Protein AF-A0A8J5WI16-F1 (afdb_monomer_lite)

pLDDT: mean 78.28, std 17.2, range [35.22, 95.25]

Structure (mmCIF, N/CA/C/O backbone):
data_AF-A0A8J5WI16-F1
#
_entry.id   AF-A0A8J5WI16-F1
#
loop_
_atom_site.group_PDB
_atom_site.id
_atom_site.type_symbol
_atom_site.label_atom_id
_atom_site.label_alt_id
_atom_site.label_comp_id
_atom_site.label_asym_id
_atom_site.label_entity_id
_atom_site.label_seq_id
_atom_site.pdbx_PDB_ins_code
_atom_site.Cartn_x
_atom_site.Cartn_y
_atom_site.Cartn_z
_atom_site.occupancy
_atom_site.B_iso_or_equiv
_atom_site.auth_seq_id
_atom_site.auth_comp_id
_atom_site.auth_asym_id
_atom_site.auth_atom_id
_atom_site.pdbx_PDB_model_num
ATOM 1 N N . MET A 1 1 ? -2.807 11.941 -15.435 1.00 52.38 1 MET A N 1
ATOM 2 C CA . MET A 1 1 ? -3.440 12.888 -14.493 1.00 52.38 1 MET A CA 1
ATOM 3 C C . MET A 1 1 ? -4.890 12.503 -14.187 1.00 52.38 1 MET A C 1
ATOM 5 O O . MET A 1 1 ? -5.142 12.107 -13.064 1.00 52.38 1 MET A O 1
ATOM 9 N N . PHE A 1 2 ? -5.817 12.468 -15.156 1.00 52.97 2 PHE A N 1
ATOM 10 C CA . PHE A 1 2 ? -7.234 12.113 -14.903 1.00 52.97 2 PHE A CA 1
ATOM 11 C C . PHE A 1 2 ? -7.499 10.705 -14.330 1.00 52.97 2 PHE A C 1
ATOM 13 O O . PHE A 1 2 ? -8.405 10.545 -13.520 1.00 52.97 2 PHE A O 1
ATOM 20 N N . GLN A 1 3 ? -6.714 9.690 -14.710 1.00 54.88 3 GLN A N 1
ATOM 21 C CA . GLN A 1 3 ? -6.904 8.324 -14.192 1.00 54.88 3 GLN A CA 1
ATOM 22 C C . GLN A 1 3 ? -6.530 8.189 -12.708 1.00 54.88 3 GLN A C 1
ATOM 24 O O . GLN A 1 3 ? -7.156 7.426 -11.984 1.00 54.88 3 GLN A O 1
ATOM 29 N N . VAL A 1 4 ? -5.554 8.978 -12.247 1.00 61.16 4 VAL A N 1
ATOM 30 C CA . VAL A 1 4 ? -5.067 8.956 -10.860 1.00 61.16 4 VAL A CA 1
ATOM 31 C C . VAL A 1 4 ? -6.117 9.551 -9.915 1.00 61.16 4 VAL A C 1
ATOM 33 O O . VAL A 1 4 ? -6.478 8.924 -8.929 1.00 61.16 4 VAL A O 1
ATOM 36 N N . TYR A 1 5 ? -6.715 10.693 -10.275 1.00 66.38 5 TYR A N 1
ATOM 37 C CA . TYR A 1 5 ? -7.782 11.309 -9.472 1.00 66.3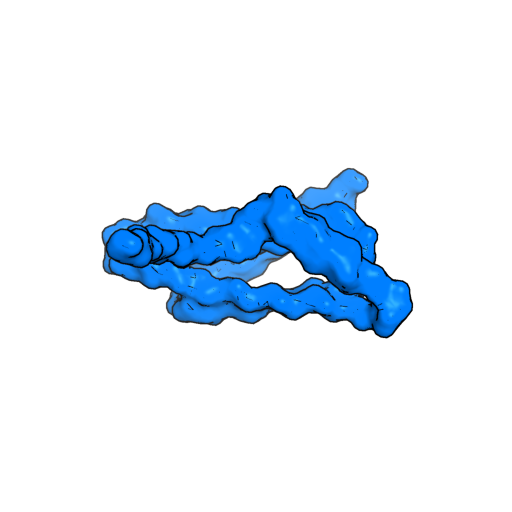8 5 TYR A CA 1
ATOM 38 C C . TYR A 1 5 ? -9.039 10.441 -9.355 1.00 66.38 5 TYR A C 1
ATOM 40 O O . TYR A 1 5 ? -9.687 10.422 -8.312 1.00 66.38 5 TYR A O 1
ATOM 48 N N . LYS A 1 6 ? -9.390 9.706 -10.418 1.00 75.25 6 LYS A N 1
ATOM 49 C CA . LYS A 1 6 ? -10.547 8.807 -10.383 1.00 75.25 6 LYS A CA 1
ATOM 50 C C . LYS A 1 6 ? -10.314 7.620 -9.447 1.00 75.25 6 LYS A C 1
ATOM 52 O O . LYS A 1 6 ? -11.253 7.201 -8.778 1.00 75.25 6 LYS A O 1
ATOM 57 N N . LEU A 1 7 ? -9.087 7.099 -9.396 1.00 78.56 7 LEU A N 1
ATOM 58 C CA . LEU A 1 7 ? -8.721 6.024 -8.477 1.00 78.56 7 LEU A CA 1
ATOM 59 C C . LEU A 1 7 ? -8.860 6.474 -7.017 1.00 78.56 7 LEU A C 1
ATOM 61 O O . LEU A 1 7 ? -9.477 5.757 -6.237 1.00 78.56 7 LEU A O 1
ATOM 65 N N . PHE A 1 8 ? -8.385 7.676 -6.674 1.00 82.94 8 PHE A N 1
ATOM 66 C CA . PHE A 1 8 ? -8.493 8.203 -5.308 1.00 82.94 8 PHE A CA 1
ATOM 67 C C . PHE A 1 8 ? -9.938 8.411 -4.859 1.00 82.94 8 PHE A C 1
ATOM 69 O O . PHE A 1 8 ? -10.308 7.944 -3.791 1.00 82.94 8 PHE A O 1
ATOM 76 N N . ALA A 1 9 ? -10.797 8.982 -5.708 1.00 85.06 9 ALA A N 1
ATOM 77 C CA . ALA A 1 9 ? -12.210 9.152 -5.363 1.00 85.06 9 ALA A CA 1
ATOM 78 C C . ALA A 1 9 ? -12.936 7.812 -5.116 1.00 85.06 9 ALA A C 1
ATOM 80 O O . ALA A 1 9 ? -13.849 7.727 -4.295 1.00 85.06 9 ALA A O 1
ATOM 81 N N . ILE A 1 10 ? -12.555 6.755 -5.845 1.00 88.06 10 ILE A N 1
ATOM 82 C CA . ILE A 1 10 ? -13.115 5.411 -5.645 1.00 88.06 10 ILE A CA 1
ATOM 83 C C . ILE A 1 10 ? -12.567 4.788 -4.357 1.00 88.06 10 ILE A C 1
ATOM 85 O O . ILE A 1 10 ? -13.344 4.206 -3.601 1.00 88.06 10 ILE A O 1
ATOM 89 N N . LEU A 1 11 ? -11.262 4.924 -4.109 1.00 89.62 11 LEU A N 1
ATOM 90 C CA . LEU A 1 11 ? -10.590 4.426 -2.910 1.00 89.62 11 LEU A CA 1
ATOM 91 C C . LEU A 1 11 ? -11.180 5.048 -1.645 1.00 89.62 11 LEU A C 1
ATOM 93 O O . LEU A 1 11 ? -11.602 4.315 -0.753 1.00 89.62 11 LEU A O 1
ATOM 97 N N . GLU A 1 12 ? -11.275 6.377 -1.612 1.00 90.50 12 GLU A N 1
ATOM 98 C CA . GLU A 1 12 ? -11.831 7.122 -0.487 1.00 90.50 12 GLU A CA 1
ATOM 99 C C . GLU A 1 12 ? -13.249 6.627 -0.183 1.00 90.50 12 GLU A C 1
ATOM 101 O O . GLU A 1 12 ? -13.550 6.183 0.924 1.00 90.50 12 GLU A O 1
ATOM 106 N N . LYS A 1 13 ? -14.115 6.603 -1.203 1.00 91.56 13 LYS A N 1
ATOM 107 C CA . LYS A 1 13 ? -15.503 6.157 -1.052 1.00 91.56 13 LYS A CA 1
ATOM 108 C C . LYS A 1 13 ? -15.606 4.718 -0.537 1.00 91.56 13 LYS A C 1
ATOM 110 O O . LYS A 1 13 ? -16.492 4.430 0.267 1.00 91.56 13 LYS A O 1
ATOM 115 N N . ALA A 1 14 ? -14.740 3.823 -1.009 1.00 92.00 14 ALA A N 1
ATOM 116 C CA . ALA A 1 14 ? -14.730 2.429 -0.582 1.00 92.00 14 ALA A CA 1
ATOM 117 C C . ALA A 1 14 ? -14.307 2.291 0.887 1.00 92.00 14 ALA A C 1
ATOM 119 O O . ALA A 1 14 ? -15.019 1.647 1.655 1.00 92.00 14 ALA A O 1
ATOM 120 N N . ILE A 1 15 ? -13.207 2.937 1.289 1.00 91.12 15 ILE A N 1
ATOM 121 C CA . ILE A 1 15 ? -12.724 2.917 2.678 1.00 91.12 15 ILE A CA 1
ATOM 122 C C . ILE A 1 15 ? -13.778 3.512 3.608 1.00 91.12 15 ILE A C 1
ATOM 124 O O . ILE A 1 15 ? -14.141 2.874 4.594 1.00 91.12 15 ILE A O 1
ATOM 128 N N . ARG A 1 16 ? -14.329 4.688 3.269 1.00 90.56 16 ARG A N 1
ATOM 129 C CA . ARG A 1 16 ? -15.366 5.331 4.086 1.00 90.56 16 ARG A CA 1
ATOM 130 C C . ARG A 1 16 ? -16.570 4.416 4.285 1.00 90.56 16 ARG A C 1
ATOM 132 O O . ARG A 1 16 ? -17.002 4.271 5.420 1.00 90.56 16 ARG A O 1
ATOM 139 N N . GLY A 1 17 ? -17.059 3.779 3.218 1.00 91.12 17 GLY A N 1
ATOM 140 C CA . GLY A 1 17 ? -18.184 2.843 3.300 1.00 91.12 17 GLY A CA 1
ATOM 141 C C . GLY A 1 17 ? -17.893 1.642 4.202 1.00 91.12 17 GLY A C 1
ATOM 142 O O . GLY A 1 17 ? -18.711 1.290 5.043 1.00 91.12 17 GLY A O 1
ATOM 143 N N . VAL A 1 18 ? -16.700 1.048 4.094 1.00 89.06 18 VAL A N 1
ATOM 144 C CA . VAL A 1 18 ? -16.301 -0.062 4.975 1.00 89.06 18 VAL A CA 1
ATOM 145 C C . VAL A 1 18 ? -16.233 0.390 6.436 1.00 89.06 18 VAL A C 1
ATOM 147 O O . VAL A 1 18 ? -16.756 -0.302 7.310 1.00 89.06 18 VAL A O 1
ATOM 150 N N . CYS A 1 19 ? -15.633 1.551 6.707 1.00 86.69 19 CYS A N 1
ATOM 151 C CA . CYS A 1 19 ? -15.530 2.087 8.062 1.00 86.69 19 CYS A CA 1
ATOM 152 C C . CYS A 1 19 ? -16.906 2.393 8.671 1.00 86.69 19 CYS A C 1
ATOM 154 O O . CYS A 1 19 ? -17.136 2.034 9.822 1.00 86.69 19 CYS A O 1
ATOM 156 N N . THR A 1 20 ? -17.821 3.015 7.918 1.00 86.00 20 THR A N 1
ATOM 157 C CA . THR A 1 20 ? -19.159 3.375 8.422 1.00 86.00 20 THR A CA 1
ATOM 158 C C . THR A 1 20 ? -20.082 2.177 8.587 1.00 86.00 20 THR A C 1
ATOM 160 O O . THR A 1 20 ? -20.929 2.182 9.474 1.00 86.00 20 THR A O 1
ATOM 163 N N . ASP A 1 21 ? -19.960 1.163 7.732 1.00 88.00 21 ASP A N 1
ATOM 164 C CA . ASP A 1 21 ? -20.905 0.046 7.737 1.00 88.00 21 ASP A CA 1
ATOM 165 C C . ASP A 1 21 ? -20.471 -1.054 8.713 1.00 88.00 21 ASP A C 1
ATOM 167 O O . ASP A 1 21 ? -21.318 -1.707 9.325 1.00 88.00 21 ASP A O 1
ATOM 171 N N . LEU A 1 22 ? -19.157 -1.268 8.870 1.00 87.00 22 LEU A N 1
ATOM 172 C CA . LEU A 1 22 ? -18.612 -2.407 9.616 1.00 87.00 22 LEU A CA 1
ATOM 173 C C . LEU A 1 22 ? -17.897 -2.031 10.916 1.00 87.00 22 LEU A C 1
ATOM 175 O O . LEU A 1 22 ? -17.728 -2.914 11.753 1.00 87.00 22 LEU A O 1
ATOM 179 N N . HIS A 1 23 ? -17.479 -0.771 11.089 1.00 84.44 23 HIS A N 1
ATOM 180 C CA . HIS A 1 23 ? -16.691 -0.301 12.240 1.00 84.44 23 HIS A CA 1
ATOM 181 C C . HIS A 1 23 ? -15.555 -1.272 12.640 1.00 84.44 23 HIS A C 1
ATOM 183 O O . HIS A 1 23 ? -15.502 -1.731 13.787 1.00 84.44 23 HIS A O 1
ATOM 189 N N . PRO A 1 24 ? -14.681 -1.674 11.696 1.00 86.12 24 PRO A N 1
ATOM 190 C CA . PRO A 1 24 ? -13.707 -2.720 11.964 1.00 86.12 24 PRO A CA 1
ATOM 191 C C . PRO A 1 24 ? -12.583 -2.221 12.883 1.00 86.12 24 PRO A C 1
ATOM 193 O O . PRO A 1 24 ? -12.195 -1.058 12.840 1.00 86.12 24 PRO A O 1
ATOM 196 N N . GLN A 1 25 ? -12.008 -3.127 13.678 1.00 86.81 25 GLN A N 1
ATOM 197 C CA . GLN A 1 25 ? -10.792 -2.845 14.457 1.00 86.81 25 GLN A CA 1
ATOM 198 C C . GLN A 1 25 ? -9.511 -2.980 13.620 1.00 86.81 25 GLN A C 1
ATOM 200 O O . GLN A 1 25 ? -8.487 -2.395 13.966 1.00 86.81 25 GLN A O 1
ATOM 205 N N . SER A 1 26 ? -9.570 -3.726 12.512 1.00 88.62 26 SER A N 1
ATOM 206 C CA . SER A 1 26 ? -8.470 -3.875 11.564 1.00 88.62 26 SER A CA 1
ATOM 207 C C . SER A 1 26 ? -8.958 -3.927 10.116 1.00 88.62 26 SER A C 1
ATOM 209 O O . SER A 1 26 ? -10.043 -4.433 9.818 1.00 88.62 26 SER A O 1
ATOM 211 N N . MET A 1 27 ? -8.150 -3.403 9.197 1.00 90.06 27 MET A N 1
ATOM 212 C CA . MET A 1 27 ? -8.433 -3.357 7.767 1.00 90.06 27 MET A CA 1
ATOM 213 C C . MET A 1 27 ? -7.211 -3.799 6.966 1.00 90.06 27 MET A C 1
ATOM 215 O O . MET A 1 27 ? -6.095 -3.339 7.191 1.00 90.06 27 MET A O 1
ATOM 219 N N . VAL A 1 28 ? -7.438 -4.664 5.981 1.00 92.56 28 VAL A N 1
ATOM 220 C CA . VAL A 1 28 ? -6.404 -5.106 5.044 1.00 92.56 28 VAL A CA 1
ATOM 221 C C . VAL A 1 28 ? -6.697 -4.528 3.666 1.00 92.56 28 VAL A C 1
ATOM 223 O O . VAL A 1 28 ? -7.795 -4.706 3.137 1.00 92.56 28 VAL A O 1
ATOM 226 N N . ILE A 1 29 ? -5.708 -3.867 3.071 1.00 91.88 29 ILE A N 1
ATOM 227 C CA . ILE A 1 29 ? -5.797 -3.253 1.746 1.00 91.88 29 ILE A CA 1
ATOM 228 C C . ILE A 1 29 ? -4.728 -3.877 0.847 1.00 91.88 29 ILE A C 1
ATOM 230 O O . ILE A 1 29 ? -3.550 -3.894 1.191 1.00 91.88 29 ILE A O 1
ATOM 234 N N . ALA A 1 30 ? -5.128 -4.385 -0.319 1.00 92.62 30 ALA A N 1
ATOM 235 C CA . ALA A 1 30 ? -4.210 -4.983 -1.285 1.00 92.62 30 ALA A CA 1
ATOM 236 C C . ALA A 1 30 ? -4.165 -4.176 -2.590 1.00 92.62 30 ALA A C 1
ATOM 238 O O . ALA A 1 30 ? -5.203 -3.954 -3.213 1.00 92.62 30 ALA A O 1
ATOM 239 N N . ASP A 1 31 ? -2.962 -3.785 -3.014 1.00 90.94 31 ASP A N 1
ATOM 240 C CA . ASP A 1 31 ? -2.689 -3.214 -4.335 1.00 90.94 31 ASP A CA 1
ATOM 241 C C . ASP A 1 31 ? -2.166 -4.322 -5.261 1.00 90.94 31 ASP A C 1
ATOM 243 O O . ASP A 1 31 ? -1.103 -4.903 -5.020 1.00 90.94 31 ASP A O 1
ATOM 247 N N . LEU A 1 32 ? -2.946 -4.664 -6.290 1.00 91.62 32 LEU A N 1
ATOM 248 C CA . LEU A 1 32 ? -2.663 -5.757 -7.220 1.00 91.62 32 LEU A CA 1
ATOM 249 C C . LEU A 1 32 ? -2.137 -5.190 -8.545 1.00 91.62 32 LEU A C 1
ATOM 251 O O . LEU A 1 32 ? -2.907 -4.704 -9.370 1.00 91.62 32 LEU A O 1
ATOM 255 N N . GLY A 1 33 ? -0.830 -5.317 -8.766 1.00 90.06 33 GLY A N 1
ATOM 256 C CA . GLY A 1 33 ? -0.114 -4.675 -9.871 1.00 90.06 33 GLY A CA 1
ATOM 257 C C . GLY A 1 33 ? 0.440 -3.309 -9.470 1.00 90.06 33 GLY A C 1
ATOM 258 O O . GLY A 1 33 ? 0.266 -2.338 -10.207 1.00 90.06 33 GLY A O 1
ATOM 259 N N . CYS A 1 34 ? 1.069 -3.232 -8.292 1.00 90.62 34 CYS A N 1
ATOM 260 C CA . CYS A 1 34 ? 1.451 -1.966 -7.671 1.00 90.62 34 CYS A CA 1
ATOM 261 C C . CYS A 1 34 ? 2.495 -1.167 -8.470 1.00 90.62 34 CYS A C 1
ATOM 263 O O . CYS A 1 34 ? 2.524 0.064 -8.392 1.00 90.62 34 CYS A O 1
ATOM 265 N N . ALA A 1 35 ? 3.329 -1.847 -9.263 1.00 89.62 35 ALA A N 1
ATOM 266 C CA . ALA A 1 35 ? 4.519 -1.330 -9.923 1.00 89.62 35 ALA A CA 1
ATOM 267 C C . ALA A 1 35 ? 5.485 -0.610 -8.958 1.00 89.62 35 ALA A C 1
ATOM 269 O O . ALA A 1 35 ? 5.201 -0.334 -7.798 1.00 89.62 35 ALA A O 1
ATOM 270 N N . SER A 1 36 ? 6.684 -0.276 -9.430 1.00 85.88 36 SER A N 1
ATOM 271 C CA . SER A 1 36 ? 7.665 0.496 -8.650 1.00 85.88 36 SER A CA 1
ATOM 272 C C . SER A 1 36 ? 7.526 1.984 -8.949 1.00 85.88 36 SER A C 1
ATOM 274 O O . SER A 1 36 ? 8.434 2.595 -9.514 1.00 85.88 36 SER A O 1
ATOM 276 N N . THR A 1 37 ? 6.359 2.565 -8.658 1.00 82.06 37 THR A N 1
ATOM 277 C CA . THR A 1 37 ? 6.047 3.948 -9.056 1.00 82.06 37 THR A CA 1
ATOM 278 C C . THR A 1 37 ? 5.667 4.829 -7.865 1.00 82.06 37 THR A C 1
ATOM 280 O O . THR A 1 37 ? 5.174 4.327 -6.859 1.00 82.06 37 THR A O 1
ATOM 283 N N . PRO A 1 38 ? 5.812 6.165 -7.971 1.00 83.06 38 PRO A N 1
ATOM 284 C CA . PRO A 1 38 ? 5.313 7.085 -6.945 1.00 83.06 38 PRO A CA 1
ATOM 285 C C . PRO A 1 38 ? 3.807 6.950 -6.670 1.00 83.06 38 PRO A C 1
ATOM 287 O O . PRO A 1 38 ? 3.347 7.317 -5.593 1.00 83.06 38 PRO A O 1
ATOM 290 N N . ASN A 1 39 ? 3.034 6.403 -7.616 1.00 85.06 39 ASN A N 1
ATOM 291 C CA . ASN A 1 39 ? 1.596 6.202 -7.444 1.00 85.06 39 ASN A CA 1
ATOM 292 C C . ASN A 1 39 ? 1.278 5.190 -6.337 1.00 85.06 39 ASN A C 1
ATOM 294 O O . ASN A 1 39 ? 0.272 5.359 -5.658 1.00 85.06 39 ASN A O 1
ATOM 298 N N . THR A 1 40 ? 2.139 4.194 -6.117 1.00 87.75 40 THR A N 1
ATOM 299 C CA . THR A 1 40 ? 1.991 3.215 -5.030 1.00 87.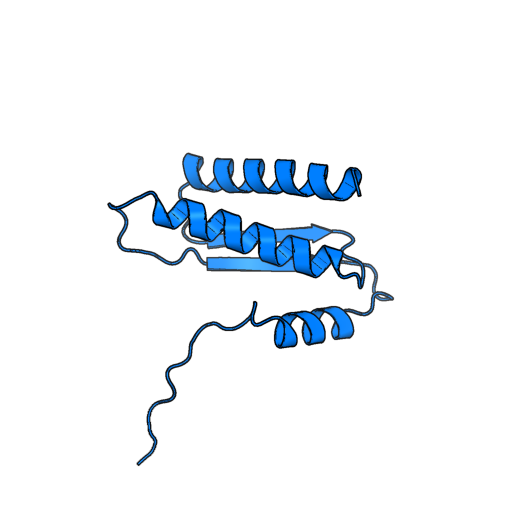75 40 THR A CA 1
ATOM 300 C C . THR A 1 40 ? 2.066 3.898 -3.664 1.00 87.75 40 THR A C 1
ATOM 302 O O . THR A 1 40 ? 1.281 3.608 -2.769 1.00 87.75 40 THR A O 1
ATOM 305 N N . LEU A 1 41 ? 2.976 4.866 -3.510 1.00 88.12 41 LEU A N 1
ATOM 306 C CA . LEU A 1 41 ? 3.114 5.645 -2.275 1.00 88.12 41 LEU A CA 1
ATOM 307 C C . LEU A 1 41 ? 1.919 6.573 -2.067 1.00 88.12 41 LEU A C 1
ATOM 309 O O . LEU A 1 41 ? 1.413 6.679 -0.954 1.00 88.12 41 LEU A O 1
ATOM 313 N N . LEU A 1 42 ? 1.455 7.221 -3.141 1.00 86.88 42 LEU A N 1
ATOM 314 C CA . LEU A 1 42 ? 0.259 8.059 -3.089 1.00 86.88 42 LEU A CA 1
ATOM 315 C C . LEU A 1 42 ? -0.976 7.241 -2.696 1.00 86.88 42 LEU A C 1
ATOM 317 O O . LEU A 1 42 ? -1.756 7.699 -1.874 1.00 86.88 42 LEU A O 1
ATOM 321 N N . PHE A 1 43 ? -1.126 6.027 -3.230 1.00 88.88 43 PHE A N 1
ATOM 322 C CA . PHE A 1 43 ? -2.196 5.105 -2.848 1.00 88.88 43 PHE A CA 1
ATOM 323 C C . PHE A 1 43 ? -2.172 4.781 -1.348 1.00 88.88 43 PHE A C 1
ATOM 325 O O . PHE A 1 43 ? -3.196 4.918 -0.682 1.00 88.88 43 PHE A O 1
ATOM 332 N N . VAL A 1 44 ? -1.007 4.395 -0.811 1.00 89.31 44 VAL A N 1
ATOM 333 C CA . VAL A 1 44 ? -0.854 4.079 0.620 1.00 89.31 44 VAL A CA 1
ATOM 334 C C . VAL A 1 44 ? -1.152 5.306 1.484 1.00 89.31 44 VAL A C 1
ATOM 336 O O . VAL A 1 44 ? -1.924 5.207 2.434 1.00 89.31 44 VAL A O 1
ATOM 339 N N . SER A 1 45 ? -0.597 6.470 1.135 1.00 88.38 45 SER A N 1
ATOM 340 C CA . SER A 1 45 ? -0.829 7.716 1.873 1.00 88.38 45 SER A CA 1
ATOM 341 C C . SER A 1 45 ? -2.307 8.104 1.889 1.00 88.38 45 SER A C 1
ATOM 343 O O . SER A 1 45 ? -2.837 8.407 2.951 1.00 88.38 45 SER A O 1
ATOM 345 N N . GLU A 1 46 ? -2.979 8.068 0.737 1.00 88.88 46 GLU A N 1
ATOM 346 C CA . GLU A 1 46 ? -4.392 8.446 0.615 1.00 88.88 46 GLU A CA 1
ATOM 347 C C . GLU A 1 46 ? -5.303 7.510 1.419 1.00 88.88 46 GLU A C 1
ATOM 349 O O . GLU A 1 46 ? -6.238 7.952 2.091 1.00 88.88 46 GLU A O 1
ATOM 354 N N . ALA A 1 47 ? -5.006 6.207 1.391 1.00 89.56 47 ALA A N 1
ATOM 355 C CA . ALA A 1 47 ? -5.734 5.220 2.175 1.00 89.56 47 ALA A CA 1
ATOM 356 C C . ALA A 1 47 ? -5.595 5.480 3.683 1.00 89.56 47 ALA A C 1
ATOM 358 O O . ALA A 1 47 ? -6.605 5.509 4.387 1.00 89.56 47 ALA A O 1
ATOM 359 N N . ILE A 1 48 ? -4.370 5.720 4.170 1.00 87.75 48 ILE A N 1
ATOM 360 C CA . ILE A 1 48 ? -4.114 6.049 5.582 1.00 87.75 48 ILE A CA 1
ATOM 361 C C . ILE A 1 48 ? -4.849 7.336 5.973 1.00 87.75 48 ILE A C 1
ATOM 363 O O . ILE A 1 48 ? -5.552 7.351 6.982 1.00 87.75 48 ILE A O 1
ATOM 367 N N . THR A 1 49 ? -4.745 8.396 5.165 1.00 87.44 49 THR A N 1
ATOM 368 C CA . THR A 1 49 ? -5.438 9.668 5.421 1.00 87.44 49 THR A CA 1
ATOM 369 C C . THR A 1 49 ? -6.947 9.467 5.535 1.00 87.44 49 THR A C 1
ATOM 371 O O . THR A 1 49 ? -7.544 9.903 6.519 1.00 87.44 49 THR A O 1
ATOM 374 N N . THR A 1 50 ? -7.554 8.737 4.594 1.00 87.88 50 THR A N 1
ATOM 375 C CA . THR A 1 50 ? -9.001 8.468 4.611 1.00 87.88 50 THR A CA 1
ATOM 376 C C . THR A 1 50 ? -9.425 7.720 5.877 1.00 87.88 50 THR A C 1
ATOM 378 O O . THR A 1 50 ? -10.447 8.046 6.485 1.00 87.88 50 THR A O 1
ATOM 381 N N . VAL A 1 51 ? -8.641 6.722 6.297 1.00 86.00 51 VAL A N 1
ATOM 382 C CA . VAL A 1 51 ? -8.891 5.978 7.537 1.00 86.00 51 VAL A CA 1
ATOM 383 C C . VAL A 1 51 ? -8.838 6.905 8.757 1.00 86.00 51 VAL A C 1
ATOM 385 O O . VAL A 1 51 ? -9.777 6.919 9.554 1.00 86.00 51 VAL A O 1
ATOM 388 N N . CYS A 1 52 ? -7.779 7.707 8.890 1.00 81.62 52 CYS A N 1
ATOM 389 C CA . CYS A 1 52 ? -7.578 8.605 10.032 1.00 81.62 52 CYS A CA 1
ATOM 390 C C . CYS A 1 52 ? -8.668 9.685 10.142 1.00 81.62 52 CYS A C 1
ATOM 392 O O . CYS A 1 52 ? -9.111 10.029 11.245 1.00 81.62 52 CYS A O 1
ATOM 394 N N . GLU A 1 53 ? -9.128 10.212 9.006 1.00 81.25 53 GLU A N 1
ATOM 395 C CA . GLU A 1 53 ? -10.232 11.174 8.960 1.00 81.25 53 GLU A CA 1
ATOM 396 C C . GLU A 1 53 ? -11.558 10.561 9.420 1.00 81.25 53 GLU A C 1
ATOM 398 O O . GLU A 1 53 ? -12.354 11.234 10.077 1.00 81.25 53 GLU A O 1
ATOM 403 N N . ASN A 1 54 ? -11.812 9.290 9.103 1.00 70.62 54 ASN A N 1
ATOM 404 C CA . ASN A 1 54 ? -13.025 8.607 9.545 1.00 70.62 54 ASN A CA 1
ATOM 405 C C . ASN A 1 54 ? -13.055 8.407 11.066 1.00 70.62 54 ASN A C 1
ATOM 407 O O . ASN A 1 54 ? -14.091 8.655 11.678 1.00 70.62 54 ASN A O 1
ATOM 411 N N . THR A 1 55 ? -11.930 8.031 11.676 1.00 64.94 55 THR A N 1
ATOM 412 C CA . THR A 1 55 ? -11.831 7.811 13.130 1.00 64.94 55 THR A CA 1
ATOM 413 C C . THR A 1 55 ? -11.985 9.109 13.932 1.00 64.94 55 THR A C 1
ATOM 415 O O . THR A 1 55 ? -12.556 9.105 15.017 1.00 64.94 55 THR A O 1
ATOM 418 N N . SER A 1 56 ? -11.526 10.244 13.394 1.00 58.78 56 SER A N 1
ATOM 419 C CA . SER A 1 56 ? -11.537 11.536 14.105 1.00 58.78 56 SER A CA 1
ATOM 420 C C . SER A 1 56 ? -12.930 12.170 14.247 1.00 58.78 56 SER A C 1
ATOM 422 O O . SER A 1 56 ? -13.111 13.081 15.052 1.00 58.78 56 SER A O 1
ATOM 424 N N . ASN A 1 57 ? -13.913 11.717 13.462 1.00 56.22 57 ASN A N 1
ATOM 425 C CA . ASN A 1 57 ? -15.272 12.268 13.465 1.00 56.22 57 ASN A CA 1
ATOM 426 C C . ASN A 1 57 ? -16.214 11.597 14.481 1.00 56.22 57 ASN A C 1
ATOM 428 O O . ASN A 1 57 ? -17.326 12.089 14.677 1.00 56.22 57 ASN A O 1
ATOM 432 N N . ASP A 1 58 ? -15.791 10.511 15.137 1.00 55.09 58 ASP A N 1
ATOM 433 C CA . ASP A 1 58 ? -16.598 9.803 16.131 1.00 55.09 58 ASP A CA 1
ATOM 434 C C . ASP A 1 58 ? -16.043 10.029 17.545 1.00 55.09 58 ASP A C 1
ATOM 436 O O . ASP A 1 58 ? -15.209 9.288 18.057 1.00 55.09 58 ASP A O 1
ATOM 440 N N . SER A 1 59 ? -16.513 11.096 18.196 1.00 48.72 59 SER A N 1
ATOM 441 C CA . SER A 1 59 ? -16.086 11.513 19.540 1.00 48.72 59 SER A CA 1
ATOM 442 C C . SER A 1 59 ? -16.491 10.549 20.669 1.00 48.72 59 SER A C 1
ATOM 444 O O . SER A 1 59 ? -16.342 10.898 21.841 1.00 48.72 59 SER A O 1
ATOM 446 N N . THR A 1 60 ? -17.083 9.393 20.348 1.00 47.88 60 THR A N 1
ATOM 447 C CA . THR A 1 60 ? -17.588 8.414 21.327 1.00 47.88 60 THR A CA 1
ATOM 448 C C . THR A 1 60 ? -16.773 7.128 21.394 1.00 47.88 60 THR A C 1
ATOM 450 O O . THR A 1 60 ? -16.879 6.390 22.374 1.00 47.88 60 THR A O 1
ATOM 453 N N . VAL A 1 61 ? -15.923 6.883 20.399 1.00 50.25 61 VAL A N 1
ATOM 454 C CA . VAL A 1 61 ? -14.997 5.757 20.390 1.00 50.25 61 VAL A CA 1
ATOM 455 C C . VAL A 1 61 ? -13.712 6.269 21.027 1.00 50.25 61 VAL A C 1
ATOM 457 O O . VAL A 1 61 ? -13.045 7.132 20.458 1.00 50.25 61 VAL A O 1
ATOM 460 N N . GLU A 1 62 ? -13.374 5.794 22.233 1.00 45.97 62 GLU A N 1
ATOM 461 C CA . GLU A 1 62 ? -11.993 5.881 22.726 1.00 45.97 62 GLU A CA 1
ATOM 462 C C . GLU A 1 62 ? -11.096 5.526 21.552 1.00 45.97 62 GLU A C 1
ATOM 464 O O . GLU A 1 62 ? -11.277 4.436 21.026 1.00 45.97 62 GLU A O 1
ATOM 469 N N . ALA A 1 63 ? -10.258 6.462 21.095 1.00 51.00 63 ALA A N 1
ATOM 470 C CA . ALA A 1 63 ? -9.554 6.419 19.819 1.00 51.00 63 ALA A CA 1
ATOM 471 C C . ALA A 1 63 ? -8.795 5.096 19.619 1.00 51.00 63 ALA A C 1
ATOM 473 O O . ALA A 1 63 ? -7.586 5.007 19.831 1.00 51.00 63 ALA A O 1
ATOM 474 N N . SER A 1 64 ? -9.507 4.043 19.228 1.00 55.28 64 SER A N 1
ATOM 475 C CA . SER A 1 64 ? -8.926 2.763 18.904 1.00 55.28 64 SER A CA 1
ATOM 476 C C . SER A 1 64 ? -8.345 2.996 17.531 1.00 55.28 64 SER A C 1
ATOM 478 O O . SER A 1 64 ? -9.081 3.086 16.547 1.00 55.28 64 SER A O 1
ATOM 480 N N . SER A 1 65 ? -7.037 3.219 17.491 1.00 70.38 65 SER A N 1
ATOM 481 C CA . SER A 1 65 ? -6.307 3.339 16.241 1.00 70.38 65 SER A CA 1
ATOM 482 C C . SER A 1 65 ? -6.580 2.066 15.440 1.00 70.38 65 SER A C 1
ATOM 484 O O . SER A 1 65 ? -6.117 0.991 15.819 1.00 70.38 65 SER A O 1
ATOM 486 N N . MET A 1 66 ? -7.435 2.161 14.418 1.00 81.50 66 MET A N 1
ATOM 487 C CA . MET A 1 66 ? -7.768 1.029 13.561 1.00 81.50 66 MET A CA 1
ATOM 488 C C . MET A 1 66 ? -6.476 0.553 12.905 1.00 81.50 66 MET A C 1
ATOM 490 O O . MET A 1 66 ? -5.776 1.341 12.267 1.00 81.50 66 MET A O 1
ATOM 494 N N . GLU A 1 67 ? -6.148 -0.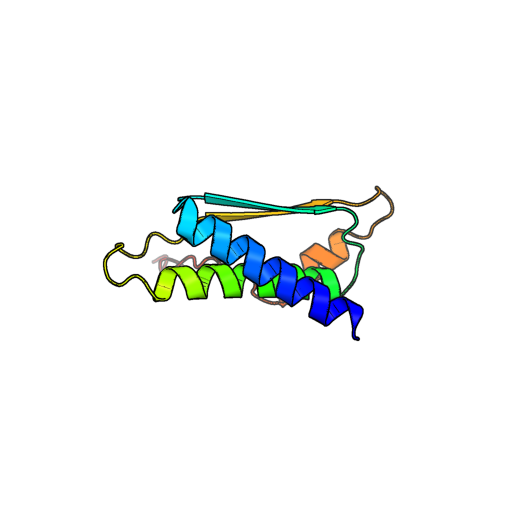725 13.062 1.00 87.06 67 GLU A N 1
ATOM 495 C CA . GLU A 1 67 ? -4.947 -1.282 12.449 1.00 87.06 67 GLU A CA 1
ATOM 496 C C . GLU A 1 67 ? -5.156 -1.383 10.935 1.00 87.06 67 GLU A C 1
ATOM 498 O O . GLU A 1 67 ? -6.130 -1.979 10.478 1.00 87.06 67 GLU A O 1
ATOM 503 N N . VAL A 1 68 ? -4.245 -0.823 10.138 1.00 88.31 68 VAL A N 1
ATOM 504 C CA . VAL A 1 68 ? -4.304 -0.928 8.674 1.00 88.31 68 VAL A CA 1
ATOM 505 C C . VAL A 1 68 ? -3.071 -1.648 8.159 1.00 88.31 68 VAL A C 1
ATOM 507 O O . VAL A 1 68 ? -1.944 -1.213 8.388 1.00 88.31 68 VAL A O 1
ATOM 510 N N . GLN A 1 69 ? -3.286 -2.731 7.417 1.00 92.38 69 GLN A N 1
ATOM 511 C CA . GLN A 1 69 ? -2.223 -3.512 6.795 1.00 92.38 69 GLN A CA 1
ATOM 512 C C . GLN A 1 69 ? -2.304 -3.424 5.270 1.00 92.38 69 GLN A C 1
ATOM 514 O O . GLN A 1 69 ? -3.361 -3.637 4.676 1.00 92.38 69 GLN A O 1
ATOM 519 N N . PHE A 1 70 ? -1.162 -3.168 4.630 1.00 92.06 70 PHE A N 1
ATOM 520 C CA . PHE A 1 70 ? -1.051 -3.076 3.176 1.00 92.06 70 PHE A CA 1
ATOM 521 C C . PHE A 1 70 ? -0.324 -4.286 2.583 1.00 92.06 70 PHE A C 1
ATOM 523 O O . PHE A 1 70 ? 0.779 -4.626 3.009 1.00 92.06 70 PHE A O 1
ATOM 530 N N . PHE A 1 71 ? -0.902 -4.882 1.540 1.00 93.69 71 PHE A N 1
ATOM 531 C CA . PHE A 1 71 ? -0.239 -5.863 0.681 1.00 93.69 71 PHE A CA 1
ATOM 532 C C . PHE A 1 71 ? 0.010 -5.256 -0.697 1.00 93.69 71 PHE A C 1
ATOM 534 O O . PHE A 1 71 ? -0.923 -5.010 -1.455 1.00 93.69 71 PHE A O 1
ATOM 541 N N . LEU A 1 72 ? 1.277 -5.027 -1.035 1.00 93.00 72 LEU A N 1
ATOM 542 C CA . LEU A 1 72 ? 1.684 -4.519 -2.344 1.00 93.00 72 LEU A CA 1
ATOM 543 C C . LEU A 1 72 ? 2.147 -5.701 -3.197 1.00 93.00 72 LEU A C 1
ATOM 545 O O . LEU A 1 72 ? 3.221 -6.254 -2.961 1.00 93.00 72 LEU A O 1
ATOM 549 N N . ASN A 1 73 ? 1.324 -6.114 -4.157 1.00 93.62 73 ASN A N 1
ATOM 550 C CA . ASN A 1 73 ? 1.562 -7.294 -4.981 1.00 93.62 73 ASN A CA 1
ATOM 551 C C . ASN A 1 73 ? 1.874 -6.907 -6.430 1.00 93.62 73 ASN A C 1
ATOM 553 O O . ASN A 1 73 ? 1.182 -6.089 -7.030 1.00 93.62 73 ASN A O 1
ATOM 557 N N . ASP A 1 74 ? 2.870 -7.560 -7.018 1.00 95.25 74 ASP A N 1
ATOM 558 C CA . ASP A 1 74 ? 3.209 -7.460 -8.438 1.00 95.25 74 ASP A CA 1
ATOM 559 C C . ASP A 1 74 ? 4.027 -8.692 -8.866 1.00 95.25 74 ASP 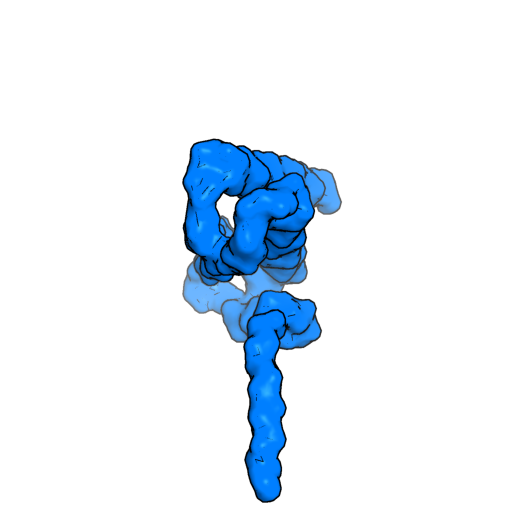A C 1
ATOM 561 O O . ASP A 1 74 ? 4.352 -9.560 -8.051 1.00 95.25 74 ASP A O 1
ATOM 565 N N . LEU A 1 75 ? 4.373 -8.776 -10.147 1.00 95.00 75 LEU A N 1
ATOM 566 C CA . LEU A 1 75 ? 5.251 -9.798 -10.693 1.00 95.00 75 LEU A CA 1
ATOM 567 C C . LEU A 1 75 ? 6.640 -9.766 -10.020 1.00 95.00 75 LEU A C 1
ATOM 569 O O . LEU A 1 75 ? 7.114 -8.695 -9.632 1.00 95.00 75 LEU A O 1
ATOM 573 N N . PRO A 1 76 ? 7.361 -10.905 -9.972 1.00 92.31 76 PRO A N 1
ATOM 574 C CA . PRO A 1 76 ? 8.677 -10.998 -9.325 1.00 92.31 76 PRO A CA 1
ATOM 575 C C . PRO A 1 76 ? 9.740 -10.024 -9.855 1.00 92.31 76 PRO A C 1
ATOM 577 O O . PRO A 1 76 ? 10.716 -9.742 -9.170 1.00 92.31 76 PRO A O 1
ATOM 580 N N . ASN A 1 77 ? 9.564 -9.512 -11.076 1.00 93.75 77 ASN A N 1
ATOM 581 C CA . ASN A 1 77 ? 10.482 -8.565 -11.708 1.00 93.75 77 ASN A CA 1
ATOM 582 C C . ASN A 1 77 ? 10.298 -7.118 -11.211 1.00 93.75 77 ASN A C 1
ATOM 584 O O . ASN A 1 77 ? 11.066 -6.241 -11.608 1.00 93.75 77 ASN A O 1
ATOM 588 N N . ASN A 1 78 ? 9.279 -6.847 -10.393 1.00 93.81 78 ASN A N 1
ATOM 589 C CA . ASN A 1 78 ? 9.053 -5.536 -9.800 1.00 93.81 78 ASN A CA 1
ATOM 590 C C . ASN A 1 78 ? 10.132 -5.207 -8.754 1.00 93.81 78 ASN A C 1
ATOM 592 O O . ASN A 1 78 ? 10.586 -6.066 -7.998 1.00 93.81 78 ASN A O 1
ATOM 596 N N . ASN A 1 79 ? 10.532 -3.940 -8.674 1.00 93.94 79 ASN A N 1
ATOM 597 C CA . ASN A 1 79 ? 11.525 -3.480 -7.710 1.00 93.94 79 ASN A CA 1
ATOM 598 C C . ASN A 1 79 ? 10.871 -3.100 -6.368 1.00 93.94 79 ASN A C 1
ATOM 600 O O . ASN A 1 79 ? 10.786 -1.928 -6.000 1.00 93.94 79 ASN A O 1
ATOM 604 N N . PHE A 1 80 ? 10.448 -4.102 -5.598 1.00 93.31 80 PHE A N 1
ATOM 605 C CA . PHE A 1 80 ? 9.861 -3.882 -4.269 1.00 93.31 80 PHE A CA 1
ATOM 606 C C . PHE A 1 80 ? 10.803 -3.151 -3.301 1.00 93.31 80 PHE A C 1
ATOM 608 O O . PHE A 1 80 ? 10.345 -2.355 -2.487 1.00 93.31 80 PHE A O 1
ATOM 615 N N . ASN A 1 81 ? 12.121 -3.339 -3.427 1.00 92.88 81 ASN A N 1
ATOM 616 C CA . ASN A 1 81 ? 13.099 -2.634 -2.594 1.00 92.88 81 ASN A CA 1
ATOM 617 C C . ASN A 1 81 ? 13.011 -1.114 -2.761 1.00 92.88 81 ASN A C 1
ATOM 619 O O . ASN A 1 81 ? 13.139 -0.389 -1.778 1.00 92.88 81 ASN A O 1
ATOM 623 N N . TYR A 1 82 ? 12.761 -0.630 -3.981 1.00 92.56 82 TYR A N 1
ATOM 624 C CA . TYR A 1 82 ? 12.523 0.794 -4.212 1.00 92.56 82 TYR A CA 1
ATOM 625 C C . TYR A 1 82 ? 11.286 1.279 -3.449 1.00 92.56 82 TYR A C 1
ATOM 627 O O . TYR A 1 82 ? 11.352 2.303 -2.776 1.00 92.56 82 TYR A O 1
ATOM 635 N N . ILE A 1 83 ? 10.190 0.517 -3.497 1.00 91.56 83 ILE A N 1
ATOM 636 C CA . ILE A 1 83 ? 8.947 0.848 -2.790 1.00 91.56 83 ILE A CA 1
ATOM 637 C C . ILE A 1 83 ? 9.194 0.925 -1.279 1.00 91.56 83 ILE A C 1
ATOM 639 O O . ILE A 1 83 ? 8.843 1.928 -0.661 1.00 91.56 83 ILE A O 1
ATOM 643 N N . PHE A 1 84 ? 9.848 -0.081 -0.690 1.00 89.62 84 PHE A N 1
ATOM 644 C CA . PHE A 1 84 ? 10.139 -0.106 0.747 1.00 89.62 84 PHE A CA 1
ATOM 645 C C . PHE A 1 84 ? 11.053 1.047 1.183 1.00 89.62 84 PHE A C 1
ATOM 647 O O . PHE A 1 84 ? 10.741 1.735 2.151 1.00 89.62 84 PHE A O 1
ATOM 654 N N . GLN A 1 85 ? 12.123 1.328 0.431 1.00 90.88 85 GLN A N 1
ATOM 655 C CA . GLN A 1 85 ? 13.005 2.471 0.706 1.00 90.88 85 GLN A CA 1
ATOM 656 C C . GLN A 1 85 ? 12.275 3.810 0.585 1.00 90.88 85 GLN A C 1
ATOM 658 O O . GLN A 1 85 ? 12.585 4.762 1.300 1.00 90.88 85 GLN A O 1
ATOM 663 N N . SER A 1 86 ? 11.339 3.921 -0.355 1.00 89.69 86 SER A N 1
ATOM 664 C CA . SER A 1 86 ? 10.526 5.120 -0.493 1.00 89.69 86 SER A CA 1
ATOM 665 C C . SER A 1 86 ? 9.549 5.283 0.668 1.00 89.69 86 SER A C 1
ATOM 667 O O . SER A 1 86 ? 9.445 6.388 1.187 1.00 89.69 86 SER A O 1
ATOM 669 N N . LEU A 1 87 ? 8.892 4.208 1.117 1.00 87.06 87 LEU A N 1
ATOM 670 C CA . LEU A 1 87 ? 7.999 4.234 2.282 1.00 87.06 87 LEU A CA 1
ATOM 671 C C . LEU A 1 87 ? 8.737 4.656 3.559 1.00 87.06 87 LEU A C 1
ATOM 673 O O . LEU A 1 87 ? 8.236 5.503 4.298 1.00 87.06 87 LEU A O 1
ATOM 677 N N . GLU A 1 88 ? 9.940 4.120 3.777 1.00 85.75 88 GLU A N 1
ATOM 678 C CA . GLU A 1 88 ? 10.810 4.490 4.898 1.00 85.75 88 GLU A CA 1
ATOM 679 C C . GLU A 1 88 ? 11.149 5.98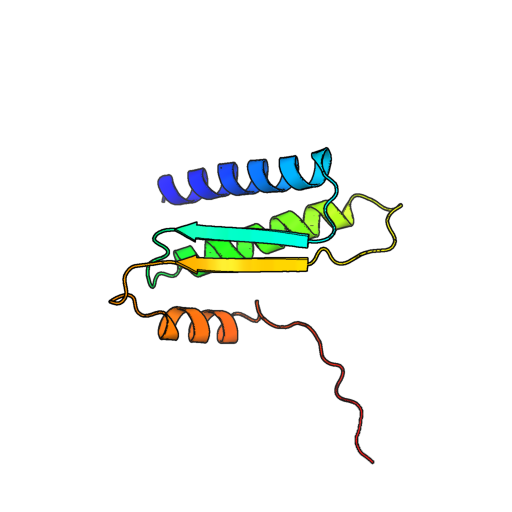9 4.873 1.00 85.75 88 GLU A C 1
ATOM 681 O O . GLU A 1 88 ? 11.006 6.682 5.876 1.00 85.75 88 GLU A O 1
ATOM 686 N N . LY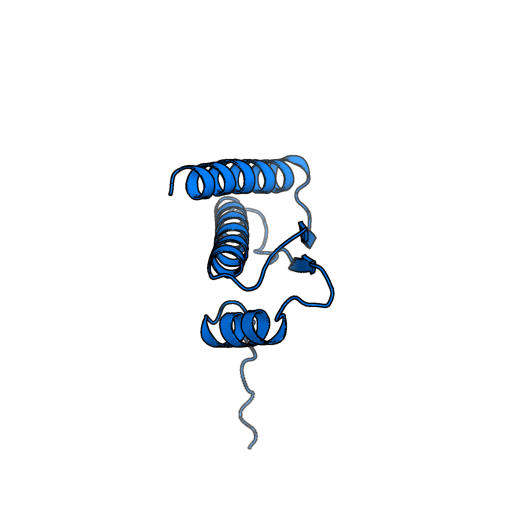S A 1 89 ? 11.504 6.531 3.700 1.00 85.62 89 LYS A N 1
ATOM 687 C CA . LYS A 1 89 ? 11.803 7.966 3.530 1.00 85.62 89 LYS A CA 1
ATOM 688 C C . LYS A 1 89 ? 10.579 8.871 3.662 1.00 85.62 89 LYS A C 1
ATOM 690 O O . LYS A 1 89 ? 10.733 10.051 3.965 1.00 85.62 89 LYS A O 1
ATOM 695 N N . SER A 1 90 ? 9.384 8.359 3.378 1.00 74.81 90 SER A N 1
ATOM 696 C CA . SER A 1 90 ? 8.138 9.129 3.408 1.00 74.81 90 SER A CA 1
ATOM 697 C C . SER A 1 90 ? 7.530 9.261 4.810 1.00 74.81 90 SER A C 1
ATOM 699 O O . SER A 1 90 ? 6.478 9.881 4.928 1.00 74.81 90 SER A O 1
ATOM 701 N N . ASN A 1 91 ? 8.157 8.705 5.860 1.00 68.31 91 ASN A N 1
ATOM 702 C CA . ASN A 1 91 ? 7.643 8.659 7.241 1.00 68.31 91 ASN A CA 1
ATOM 703 C C . ASN A 1 91 ? 6.240 8.025 7.381 1.00 68.31 91 ASN A C 1
ATOM 705 O O . ASN A 1 91 ? 5.619 8.128 8.433 1.00 68.31 91 ASN A O 1
ATOM 709 N N . LEU A 1 92 ? 5.746 7.327 6.351 1.00 68.50 92 LEU A N 1
ATOM 710 C CA . LEU A 1 92 ? 4.453 6.625 6.369 1.00 68.50 92 LEU A CA 1
ATOM 711 C C . LEU A 1 92 ? 4.491 5.343 7.222 1.00 68.50 92 LEU A C 1
ATOM 713 O O . LEU A 1 92 ? 3.454 4.745 7.478 1.00 68.50 92 LEU A O 1
ATOM 717 N N . LEU A 1 93 ? 5.689 4.919 7.642 1.00 61.09 93 LEU A N 1
ATOM 718 C CA . LEU A 1 93 ? 5.938 3.759 8.504 1.00 61.09 93 LEU A CA 1
ATOM 719 C C . LEU A 1 93 ? 6.244 4.145 9.961 1.00 61.09 93 LEU A C 1
ATOM 721 O O . LEU A 1 93 ? 6.578 3.271 10.758 1.00 61.09 93 LEU A O 1
ATOM 725 N N . ALA A 1 94 ? 6.174 5.431 10.318 1.00 52.06 94 ALA A N 1
ATOM 726 C CA . ALA A 1 94 ? 6.432 5.874 11.682 1.00 52.06 94 ALA A CA 1
ATOM 727 C C . ALA A 1 94 ? 5.230 5.544 12.582 1.00 52.06 94 ALA A C 1
ATOM 729 O O . ALA A 1 94 ? 4.352 6.370 12.810 1.00 52.06 94 ALA A O 1
ATOM 730 N N . THR A 1 95 ? 5.187 4.313 13.084 1.00 45.38 95 THR A N 1
ATOM 731 C CA . THR A 1 95 ? 4.519 4.006 14.350 1.00 45.38 95 THR A CA 1
ATOM 732 C C . THR A 1 95 ? 5.505 4.337 15.465 1.00 45.38 95 THR A C 1
ATOM 734 O O . THR A 1 95 ? 6.566 3.717 15.550 1.00 45.38 95 THR A O 1
ATOM 737 N N . ASP A 1 96 ? 5.181 5.339 16.275 1.00 44.50 96 ASP A N 1
ATOM 738 C CA . ASP A 1 96 ? 5.991 5.807 17.397 1.00 44.50 96 ASP A CA 1
ATOM 739 C C . ASP A 1 96 ? 6.450 4.661 18.319 1.00 44.50 96 ASP A C 1
ATOM 741 O O . ASP A 1 96 ? 5.634 3.930 18.882 1.00 44.50 96 ASP A O 1
ATOM 745 N N . LEU A 1 97 ? 7.761 4.557 18.552 1.00 41.75 97 LEU A N 1
ATOM 746 C CA . LEU A 1 97 ? 8.281 4.072 19.828 1.00 41.75 97 LEU A CA 1
ATOM 747 C C . LEU A 1 97 ? 8.802 5.297 20.590 1.00 41.75 97 LEU A C 1
ATOM 749 O O . LEU A 1 97 ? 9.765 5.913 20.125 1.00 41.75 97 LEU A O 1
ATOM 753 N N . PRO A 1 98 ? 8.237 5.666 21.754 1.00 42.22 98 PRO A N 1
ATOM 754 C CA . PRO A 1 98 ? 8.979 6.480 22.698 1.00 42.22 98 PRO A CA 1
ATOM 755 C C . PRO A 1 98 ? 10.165 5.632 23.161 1.00 42.22 98 PRO A C 1
ATOM 757 O O . PRO A 1 98 ? 9.997 4.641 23.873 1.00 42.22 98 PRO A O 1
ATOM 760 N N . GLY A 1 99 ? 11.364 5.985 22.699 1.00 39.44 99 GLY A N 1
ATOM 761 C CA . GLY A 1 99 ? 12.592 5.473 23.284 1.00 39.44 99 GLY A CA 1
ATOM 762 C C . GLY A 1 99 ? 12.576 5.829 24.763 1.00 39.44 99 GLY A C 1
ATOM 763 O O . GLY A 1 99 ? 12.599 7.008 25.113 1.00 39.44 99 GLY A O 1
ATOM 764 N N . GLY A 1 100 ? 12.466 4.813 25.616 1.00 35.22 100 GLY A N 1
ATOM 765 C CA . GLY A 1 100 ? 12.830 4.960 27.012 1.00 35.22 100 GLY A CA 1
ATOM 766 C C . GLY A 1 100 ? 14.277 5.432 27.069 1.00 35.22 100 GLY A C 1
ATOM 767 O O . GLY A 1 100 ? 15.133 4.894 26.368 1.00 35.22 100 GLY A O 1
ATOM 768 N N . GLU A 1 101 ? 14.516 6.473 27.856 1.00 46.44 101 GLU A N 1
ATOM 769 C CA . GLU A 1 101 ? 15.847 6.819 28.331 1.00 46.44 101 GLU A CA 1
ATOM 770 C C . GLU A 1 101 ? 16.419 5.568 29.021 1.00 46.44 101 GLU A C 1
ATOM 772 O O . GLU A 1 101 ? 15.848 5.076 29.994 1.00 46.44 101 GLU A O 1
ATOM 777 N N . GLU A 1 102 ? 17.485 4.998 28.458 1.00 47.31 102 GLU A N 1
ATOM 778 C CA . GLU A 1 102 ? 18.374 4.107 29.203 1.00 47.31 102 GLU A CA 1
ATOM 779 C C . GLU A 1 102 ? 19.304 4.991 30.046 1.00 47.31 102 GLU A C 1
ATOM 781 O O . GLU A 1 102 ? 19.813 5.997 29.546 1.00 47.31 102 GLU A O 1
ATOM 786 N N . ASP A 1 103 ? 19.442 4.613 31.320 1.00 43.66 103 ASP A N 1
ATOM 787 C CA . ASP A 1 103 ? 20.151 5.307 32.410 1.00 43.66 103 ASP A CA 1
ATOM 788 C C . ASP A 1 103 ? 21.548 5.874 32.070 1.00 43.66 103 ASP A C 1
ATOM 790 O O . ASP A 1 103 ? 22.347 5.190 31.384 1.00 43.66 103 ASP A O 1
#

Foldseek 3Di:
DVVLVVVLVVLLVVLLCCCVPPVALEEEEEDAALALDVSNVVSLVSNLVSLVVNQVVDPPDPSSPRHYHYHYDDPPPGDVVSVVVVCVVVCVPDPDDPPDDDD

Radius of gyration: 15.74 Å; chains: 1; bounding box: 41×24×47 Å

Secondary structure (DSSP, 8-state):
-HHHHHHHHHHHHHHHHHHHHH--SEEEEEEET--SSHHHHHHHHHHHHHHHHHHHT-TTS-----EEEEEEE--TTS-HHHHHHHHHHTTTT----------

InterPro domains:
  IPR005299 SAM dependent carboxyl methyltransferase [PF03492] (14-90)
  IPR005299 SAM dependent carboxyl methyltransferase [PTHR31009] (9-95)

Organism: Zizania palustris (NCBI:txid103762)

Sequence (103 aa):
MFQVYKLFAILEKAIRGVCTDLHPQSMVIADLGCASTPNTLLFVSEAITTVCENTSNDSTVEASSMEVQFFLNDLPNNNFNYIFQSLEKSNLLATDLPGGEED